Protein AF-A0A9P0D789-F1 (afdb_monomer_lite)

Secondary structure (DSSP, 8-state):
--SS----HHHHHHHHHHHS-HHHHHHHHHHHHHHHHHHHHTT---STT--HHHHHHHHHHHHHS-B-TTSPBPPHHHHHHHHHHHHHHHHHHHHHHH-----TT---EEEE-TTS-EEEEEE---TT-------

Sequence (135 aa):
MKRFGSSSGIEIEEKIENLTPQNTVKTHKYVWKQFTEFCERRNYQLCAQTSDERLASILKDWAFNMKRADGTEYKEGTVKTIWNTTAKLVQKKFYEEFNRQINLFSGVVFEFDNYGQPTGRIEYNTMFSKTAQGG

Organism: NCBI:txid3402493

pLDDT: mean 74.64, std 16.71, range [30.53, 93.94]

Foldseek 3Di:
DPPDDDDDPVVVVVCCVVPQDPVNVVLLVVLQVVLVVVCVVVVHDLDLPQDLVNVLVSLLVCLVCDADPVRHDDDPVVSLVSSVSNVVVSQVCCCVPPVDHHDSFPPQDQDAPPVRHRPPDGDGPDNPPDPPPDD

Radius of gyration: 18.26 Å; chains: 1; bounding box: 45×50×54 Å

Structure (mmCIF, N/CA/C/O backbone):
data_AF-A0A9P0D789-F1
#
_entry.id   AF-A0A9P0D789-F1
#
loop_
_atom_site.group_PDB
_atom_site.id
_atom_site.type_symbol
_atom_site.label_atom_id
_atom_site.label_alt_id
_atom_site.label_comp_id
_atom_site.label_asym_id
_atom_site.label_entity_id
_atom_site.label_seq_id
_atom_site.pdbx_PDB_ins_code
_atom_site.Cartn_x
_atom_site.Cartn_y
_atom_site.Cartn_z
_atom_site.occupancy
_atom_site.B_iso_or_equiv
_atom_site.auth_seq_id
_atom_site.auth_comp_id
_atom_site.auth_asym_id
_atom_site.auth_atom_id
_atom_site.pdbx_PDB_model_num
ATOM 1 N N . MET A 1 1 ? 13.083 -0.662 37.346 1.00 45.72 1 MET A N 1
ATOM 2 C CA . MET A 1 1 ? 12.746 0.008 36.068 1.00 45.72 1 MET A CA 1
ATOM 3 C C . MET A 1 1 ? 11.555 -0.703 35.440 1.00 45.72 1 MET A C 1
ATOM 5 O O . MET A 1 1 ? 11.648 -1.905 35.229 1.00 45.72 1 MET A O 1
ATOM 9 N N . LYS A 1 2 ? 10.437 -0.014 35.174 1.00 55.06 2 LYS A N 1
ATOM 10 C CA . LYS A 1 2 ? 9.361 -0.590 34.350 1.00 55.06 2 LYS A CA 1
ATOM 11 C C . LYS A 1 2 ? 9.746 -0.393 32.883 1.00 55.06 2 LYS A C 1
ATOM 13 O O . LYS A 1 2 ? 9.893 0.736 32.439 1.00 55.06 2 LYS A O 1
ATOM 18 N N . ARG A 1 3 ? 9.959 -1.498 32.165 1.00 69.19 3 ARG A N 1
ATOM 19 C CA . ARG A 1 3 ? 10.370 -1.537 30.747 1.00 69.19 3 ARG A CA 1
ATOM 20 C C . ARG A 1 3 ? 9.326 -0.928 29.797 1.00 69.19 3 ARG A C 1
ATOM 22 O O . ARG A 1 3 ? 9.672 -0.566 28.680 1.00 69.19 3 ARG A O 1
ATOM 29 N N . PHE A 1 4 ? 8.074 -0.817 30.240 1.00 71.44 4 PHE A N 1
ATOM 30 C CA . PHE A 1 4 ? 6.942 -0.380 29.427 1.00 71.44 4 PHE A CA 1
ATOM 31 C C . PHE A 1 4 ? 6.091 0.651 30.177 1.00 71.44 4 PHE A C 1
ATOM 33 O O . PHE A 1 4 ? 5.931 0.556 31.398 1.00 71.44 4 PHE A O 1
ATOM 40 N N . GLY A 1 5 ? 5.575 1.635 29.437 1.00 75.31 5 GLY A N 1
ATOM 41 C CA . GLY A 1 5 ? 4.653 2.653 29.944 1.00 75.31 5 GLY A CA 1
ATOM 42 C C . GLY A 1 5 ? 3.222 2.129 30.098 1.00 75.31 5 GLY A C 1
ATOM 43 O O . GLY A 1 5 ? 2.890 1.055 29.605 1.00 75.31 5 GLY A O 1
ATOM 44 N N . SER A 1 6 ? 2.380 2.900 30.784 1.00 79.62 6 SER A N 1
ATOM 45 C CA . SER A 1 6 ? 0.973 2.576 31.070 1.00 79.62 6 SER A CA 1
ATOM 46 C C . SER A 1 6 ? 0.007 3.646 30.543 1.00 79.62 6 SER A C 1
ATOM 48 O O . SER A 1 6 ? -0.984 3.950 31.201 1.00 79.62 6 SER A O 1
ATOM 50 N N . SER A 1 7 ? 0.326 4.262 29.400 1.00 80.94 7 SER A N 1
ATOM 51 C CA . SER A 1 7 ? -0.559 5.243 28.755 1.00 80.94 7 SER A CA 1
ATOM 52 C C . SER A 1 7 ? -1.864 4.599 28.292 1.00 80.94 7 SER A C 1
ATOM 54 O O . SER A 1 7 ? -1.882 3.439 27.875 1.00 80.94 7 SER A O 1
ATOM 56 N N . SER A 1 8 ? -2.951 5.365 28.368 1.00 77.12 8 SER A N 1
ATOM 57 C CA . SER A 1 8 ? -4.270 4.954 27.879 1.00 77.12 8 SER A CA 1
ATOM 58 C C . SER A 1 8 ? -4.321 4.971 26.343 1.00 77.12 8 SER A C 1
ATOM 60 O O . SER A 1 8 ? -3.516 5.641 25.699 1.00 77.12 8 SER A O 1
ATOM 62 N N . GLY A 1 9 ? -5.267 4.240 25.739 1.00 70.38 9 GLY A N 1
ATOM 63 C CA . GLY A 1 9 ? -5.403 4.176 24.274 1.00 70.38 9 GLY A CA 1
ATOM 64 C C . GLY A 1 9 ? -5.590 5.551 23.618 1.00 70.38 9 GLY A C 1
ATOM 65 O O . GLY A 1 9 ? -4.953 5.838 22.611 1.00 70.38 9 GLY A O 1
ATOM 66 N N . ILE A 1 10 ? -6.366 6.432 24.257 1.00 73.94 10 ILE A N 1
ATOM 67 C CA . ILE A 1 10 ? -6.650 7.792 23.771 1.00 73.94 10 ILE A CA 1
ATOM 68 C C . ILE A 1 10 ? -5.372 8.649 23.761 1.00 73.94 10 ILE A C 1
ATOM 70 O O . ILE A 1 10 ? -5.052 9.275 22.755 1.00 73.94 10 ILE A O 1
ATOM 74 N N . GLU A 1 11 ? -4.577 8.609 24.838 1.00 72.81 11 GLU A N 1
ATOM 75 C CA . GLU A 1 11 ? -3.291 9.325 24.899 1.00 72.81 11 GLU A CA 1
ATOM 76 C C . GLU A 1 11 ? -2.286 8.835 23.847 1.00 72.81 11 GLU A C 1
ATOM 78 O O . GLU A 1 11 ? -1.414 9.589 23.407 1.00 72.81 11 GLU A O 1
ATOM 83 N N . ILE A 1 12 ? -2.358 7.552 23.486 1.00 70.81 12 ILE A N 1
ATOM 84 C CA . ILE A 1 12 ? -1.497 6.953 22.466 1.00 70.81 12 ILE A CA 1
ATOM 85 C C . ILE A 1 12 ? -1.901 7.468 21.082 1.00 70.81 12 ILE A C 1
ATOM 87 O O . ILE A 1 12 ? -1.027 7.890 20.325 1.00 70.81 12 ILE A O 1
ATOM 91 N N . GLU A 1 13 ? -3.195 7.483 20.764 1.00 70.62 13 GLU A N 1
ATOM 92 C CA . GLU A 1 13 ? -3.714 7.961 19.476 1.00 70.62 13 GLU A CA 1
ATOM 93 C C . GLU A 1 13 ? -3.413 9.449 19.248 1.00 70.62 13 GLU A C 1
ATOM 95 O O . GLU A 1 13 ? -2.827 9.801 18.220 1.00 70.62 13 GLU A O 1
ATOM 100 N N . GLU A 1 14 ? -3.682 10.307 20.238 1.00 70.50 14 GLU A N 1
ATOM 101 C CA . GLU A 1 14 ? -3.386 11.745 20.157 1.00 70.50 14 GLU A CA 1
ATOM 102 C C . GLU A 1 14 ? -1.889 12.020 19.956 1.00 70.50 14 GLU A C 1
ATOM 104 O O . GLU A 1 14 ? -1.493 12.900 19.185 1.00 70.50 14 GLU A O 1
ATOM 109 N N . LYS A 1 15 ? -1.015 11.261 20.629 1.00 73.62 15 LYS A N 1
ATOM 110 C CA . LYS A 1 15 ? 0.436 11.395 20.437 1.00 73.62 15 LYS A CA 1
ATOM 111 C C . LYS A 1 15 ? 0.873 10.917 19.061 1.00 73.62 15 LYS A C 1
ATOM 113 O O . LYS A 1 15 ? 1.733 11.554 18.461 1.00 73.62 15 LYS A O 1
ATOM 118 N N . ILE A 1 16 ? 0.311 9.823 18.550 1.00 71.12 16 ILE A N 1
ATOM 119 C CA . ILE A 1 16 ? 0.642 9.306 17.216 1.00 71.12 16 ILE A CA 1
ATOM 120 C C . ILE A 1 16 ? 0.282 10.330 16.139 1.00 71.12 16 ILE A C 1
ATOM 122 O O . ILE A 1 16 ? 1.089 10.577 15.238 1.00 71.12 16 ILE A O 1
ATOM 126 N N . GLU A 1 17 ? -0.890 10.956 16.234 1.00 66.94 17 GLU A N 1
ATOM 127 C CA . GLU A 1 17 ? -1.323 11.950 15.254 1.00 66.94 17 GLU A CA 1
ATOM 128 C C . GLU A 1 17 ? -0.419 13.192 15.274 1.00 66.94 17 GLU A C 1
ATOM 130 O O . GLU A 1 17 ? 0.104 13.593 14.232 1.00 66.94 17 GLU A O 1
ATOM 135 N N . ASN A 1 18 ? -0.117 13.719 16.464 1.00 70.00 18 ASN A N 1
ATOM 136 C CA . ASN A 1 18 ? 0.751 14.889 16.633 1.00 70.00 18 ASN A CA 1
ATOM 137 C C . ASN A 1 18 ? 2.223 14.635 16.263 1.00 70.00 18 ASN A C 1
ATOM 139 O O . ASN A 1 18 ? 2.928 15.552 15.844 1.00 70.00 18 ASN A O 1
ATOM 143 N N . LEU A 1 19 ? 2.705 13.398 16.411 1.00 74.31 19 LEU A N 1
ATOM 144 C CA . LEU A 1 19 ? 4.077 13.015 16.066 1.00 74.31 19 LEU A CA 1
ATOM 145 C C . LEU A 1 19 ? 4.243 12.638 14.594 1.00 74.31 19 LEU A C 1
ATOM 147 O O . LEU A 1 19 ? 5.380 12.498 14.138 1.00 74.31 19 LEU A O 1
ATOM 151 N N . THR A 1 20 ? 3.153 12.455 13.842 1.00 73.75 20 THR A N 1
ATOM 152 C CA . THR A 1 20 ? 3.244 12.053 12.438 1.00 73.75 20 THR A CA 1
ATOM 153 C C . THR A 1 20 ? 3.882 13.183 11.619 1.00 73.75 20 THR A C 1
ATOM 155 O O . THR A 1 20 ? 3.291 14.255 11.474 1.00 73.75 20 THR A O 1
ATOM 158 N N . PRO A 1 21 ? 5.075 12.979 11.024 1.00 81.12 21 PRO A N 1
ATOM 159 C CA . PRO A 1 21 ? 5.752 14.041 10.289 1.00 81.12 21 PRO A CA 1
ATOM 160 C C . PRO A 1 21 ? 4.931 14.506 9.083 1.00 81.12 21 PRO A C 1
ATOM 162 O O . PRO A 1 21 ? 4.397 13.689 8.329 1.00 81.12 21 PRO A O 1
ATOM 165 N N . GLN A 1 22 ? 4.906 15.816 8.815 1.00 80.19 22 GLN A N 1
ATOM 166 C CA . GLN A 1 22 ? 4.180 16.368 7.659 1.00 80.19 22 GLN A CA 1
ATOM 167 C C . GLN A 1 22 ? 4.618 15.751 6.323 1.00 80.19 22 GLN A C 1
ATOM 169 O O . GLN A 1 22 ? 3.805 15.583 5.413 1.00 80.19 22 GLN A O 1
ATOM 174 N N . ASN A 1 23 ? 5.896 15.384 6.202 1.00 77.12 23 ASN A N 1
ATOM 175 C CA . ASN A 1 23 ? 6.412 14.696 5.021 1.00 77.12 23 ASN A CA 1
ATOM 176 C C . ASN A 1 23 ? 5.728 13.339 4.821 1.00 77.12 23 ASN A C 1
ATOM 178 O O . ASN A 1 23 ? 5.321 13.037 3.705 1.00 77.12 23 ASN A O 1
ATOM 182 N N . THR A 1 24 ? 5.501 12.575 5.892 1.00 76.94 24 THR A N 1
ATOM 183 C CA . THR A 1 24 ? 4.773 11.300 5.851 1.00 76.94 24 THR A CA 1
ATOM 184 C C . THR A 1 24 ? 3.339 11.496 5.366 1.00 76.94 24 THR A C 1
ATOM 186 O O .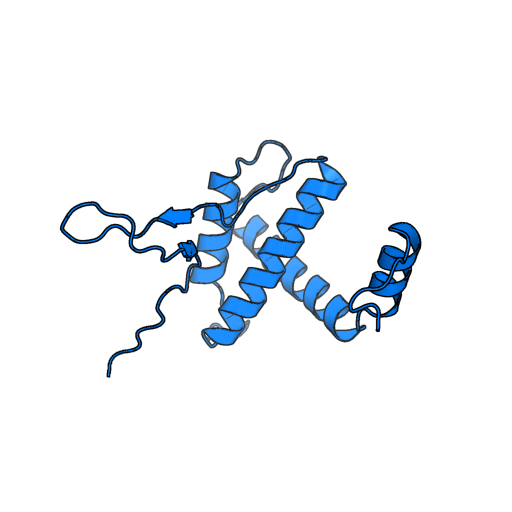 THR A 1 24 ? 2.881 10.764 4.491 1.00 76.94 24 THR A O 1
ATOM 189 N N . VAL A 1 25 ? 2.650 12.536 5.851 1.00 79.31 25 VAL A N 1
ATOM 190 C CA . VAL A 1 25 ? 1.292 12.881 5.394 1.00 79.31 25 VAL A CA 1
ATOM 191 C C . VAL A 1 25 ? 1.277 13.196 3.896 1.00 79.31 25 VAL A C 1
ATOM 193 O O . VAL A 1 25 ? 0.426 12.691 3.160 1.00 79.31 25 VAL A O 1
ATOM 196 N N . LYS A 1 26 ? 2.231 14.005 3.420 1.00 83.88 26 LYS A N 1
ATOM 197 C CA . LYS A 1 26 ? 2.366 14.335 1.992 1.00 83.88 26 LYS A CA 1
ATOM 198 C C . LYS A 1 26 ? 2.652 13.089 1.154 1.00 83.88 26 LYS A C 1
ATOM 200 O O . LYS A 1 26 ? 2.000 12.892 0.131 1.00 83.88 26 LYS A O 1
ATOM 205 N N . THR A 1 27 ? 3.563 12.227 1.605 1.00 85.25 27 THR A N 1
ATOM 206 C CA . THR A 1 27 ? 3.880 10.957 0.942 1.00 85.25 27 THR A CA 1
ATOM 207 C C . THR A 1 27 ? 2.654 10.056 0.855 1.00 85.25 27 THR A C 1
ATOM 209 O O . THR A 1 27 ? 2.365 9.550 -0.223 1.00 85.25 27 THR A O 1
ATOM 212 N N . HIS A 1 28 ? 1.892 9.897 1.940 1.00 88.62 28 HIS A N 1
ATOM 213 C CA . HIS A 1 28 ? 0.671 9.090 1.938 1.00 88.62 28 HIS A CA 1
ATOM 214 C C . HIS A 1 28 ? -0.355 9.615 0.932 1.00 88.62 28 HIS A C 1
ATOM 216 O O . HIS A 1 28 ? -0.867 8.839 0.131 1.00 88.62 28 HIS A O 1
ATOM 222 N N . LYS A 1 29 ? -0.607 10.932 0.916 1.00 89.44 29 LYS A N 1
ATOM 223 C CA . LYS A 1 29 ? -1.522 11.556 -0.053 1.00 89.44 29 LYS A CA 1
ATOM 224 C C . LYS A 1 29 ? -1.072 11.330 -1.496 1.00 89.44 29 LYS A C 1
ATOM 226 O O . LYS A 1 29 ? -1.893 11.004 -2.348 1.00 89.44 29 LYS A O 1
ATOM 231 N N . TYR A 1 30 ? 0.222 11.486 -1.764 1.00 90.56 30 TYR A N 1
ATOM 232 C CA . TYR A 1 30 ? 0.784 11.272 -3.095 1.00 90.56 30 TYR A CA 1
ATOM 233 C C . TYR A 1 30 ? 0.648 9.813 -3.548 1.00 90.56 30 TYR A C 1
ATOM 235 O O . TYR A 1 30 ? 0.103 9.556 -4.618 1.00 90.56 30 TYR A O 1
ATOM 243 N N . VAL A 1 31 ? 1.073 8.862 -2.709 1.00 91.00 31 VAL A N 1
ATOM 244 C CA . VAL A 1 31 ? 0.967 7.422 -2.991 1.00 91.00 31 VAL A CA 1
ATOM 245 C C . VAL A 1 31 ? -0.490 7.017 -3.211 1.00 91.00 31 VAL A C 1
ATOM 247 O O . VAL A 1 31 ? -0.791 6.311 -4.171 1.00 91.00 31 VAL A O 1
ATOM 250 N N . TRP A 1 32 ? -1.404 7.506 -2.369 1.00 93.94 32 TRP A N 1
ATOM 251 C CA . TRP A 1 32 ? -2.829 7.212 -2.499 1.00 93.94 32 TRP A CA 1
ATOM 252 C C . TRP A 1 32 ? -3.414 7.714 -3.817 1.00 93.94 32 TRP A C 1
ATOM 254 O O . TRP A 1 32 ? -4.155 6.992 -4.485 1.00 93.94 32 TRP A O 1
ATOM 264 N N . LYS A 1 33 ? -3.051 8.937 -4.216 1.00 93.00 33 LYS A N 1
ATOM 265 C CA . LYS A 1 33 ? -3.481 9.516 -5.488 1.00 93.00 33 LYS A CA 1
ATOM 266 C C . LYS A 1 33 ? -3.028 8.651 -6.665 1.00 93.00 33 LYS A C 1
ATOM 268 O O . LYS A 1 33 ? -3.860 8.276 -7.482 1.00 93.00 33 LYS A O 1
ATOM 273 N N . GLN A 1 34 ? -1.748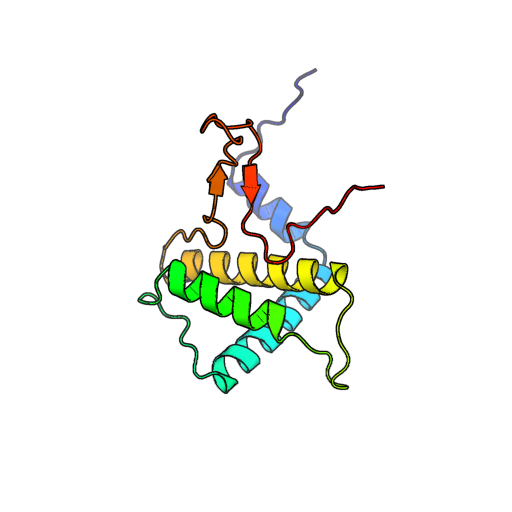 8.277 -6.713 1.00 91.94 34 GLN A N 1
ATOM 274 C CA . GLN A 1 34 ? -1.226 7.429 -7.790 1.00 91.94 34 GLN A CA 1
ATOM 275 C C . GLN A 1 34 ? -1.924 6.065 -7.847 1.00 91.94 34 GLN A C 1
ATOM 277 O O . GLN A 1 34 ? -2.260 5.582 -8.925 1.00 91.94 34 GLN A O 1
ATOM 282 N N . PHE A 1 35 ? -2.168 5.452 -6.687 1.00 93.25 35 PHE A N 1
ATOM 283 C CA . PHE A 1 35 ? -2.862 4.172 -6.618 1.00 93.25 35 PHE A CA 1
ATOM 284 C C . PHE A 1 35 ? -4.330 4.272 -7.057 1.00 93.25 35 PHE A C 1
ATOM 286 O O . PHE A 1 35 ? -4.827 3.380 -7.741 1.00 93.25 35 PHE A O 1
ATOM 293 N N . THR A 1 36 ? -5.019 5.363 -6.714 1.00 92.50 36 THR A N 1
ATOM 294 C CA . THR A 1 36 ? -6.410 5.596 -7.136 1.00 92.50 36 THR A CA 1
ATOM 295 C C . THR A 1 36 ? -6.489 5.788 -8.650 1.00 92.50 36 THR A C 1
ATOM 297 O O . THR A 1 36 ? -7.268 5.103 -9.304 1.00 92.50 36 THR A O 1
ATOM 300 N N . GLU A 1 37 ? -5.607 6.611 -9.227 1.00 92.56 37 GLU A N 1
ATOM 301 C CA . GLU A 1 37 ? -5.502 6.788 -10.685 1.00 92.56 37 GLU A CA 1
ATOM 302 C C . GLU A 1 37 ? -5.194 5.460 -11.400 1.00 92.56 37 GLU A C 1
ATOM 304 O O . GLU A 1 37 ? -5.720 5.176 -12.478 1.00 92.56 37 GLU A O 1
ATOM 309 N N . PHE A 1 38 ? -4.350 4.616 -10.802 1.00 93.00 38 PHE A N 1
ATOM 310 C CA . PHE A 1 38 ? -4.081 3.273 -11.308 1.00 93.00 38 PHE A CA 1
ATOM 311 C C . PHE A 1 38 ? -5.332 2.386 -11.281 1.00 93.00 38 PHE A C 1
ATOM 313 O O . PHE A 1 38 ? -5.640 1.737 -12.283 1.00 93.00 38 PHE A O 1
ATOM 320 N N . CYS A 1 39 ? -6.068 2.383 -10.165 1.00 93.00 39 CYS A N 1
ATOM 321 C CA . CYS A 1 39 ? -7.314 1.633 -10.037 1.00 93.00 39 CYS A CA 1
ATOM 322 C C . CYS A 1 39 ? -8.348 2.088 -11.070 1.00 93.00 39 CYS A C 1
ATOM 324 O O . CYS A 1 39 ? -8.934 1.244 -11.739 1.00 93.00 39 CYS A O 1
ATOM 326 N N . GLU A 1 40 ? -8.516 3.396 -11.268 1.00 93.25 40 GLU A N 1
ATOM 327 C CA . GLU A 1 40 ? -9.429 3.958 -12.269 1.00 93.25 40 GLU A CA 1
ATOM 328 C C . GLU A 1 40 ? -9.065 3.503 -13.687 1.00 93.25 40 GLU A C 1
ATOM 330 O O . GLU A 1 40 ? -9.915 2.989 -14.414 1.00 93.25 40 GLU A O 1
ATOM 335 N N . ARG A 1 41 ? -7.784 3.591 -14.070 1.00 92.31 41 ARG A N 1
ATOM 336 C CA . ARG A 1 41 ? -7.309 3.151 -15.396 1.00 92.31 41 ARG A CA 1
ATOM 337 C C . ARG A 1 41 ? -7.496 1.656 -15.641 1.00 92.31 41 ARG A C 1
ATOM 339 O O . ARG A 1 41 ? -7.712 1.248 -16.779 1.00 92.31 41 ARG A O 1
ATOM 346 N N . ARG A 1 42 ? -7.375 0.834 -14.596 1.00 91.62 42 ARG A N 1
ATOM 347 C CA . ARG A 1 42 ? -7.565 -0.625 -14.655 1.00 91.62 42 ARG A CA 1
ATOM 348 C C . ARG A 1 42 ? -9.011 -1.055 -14.386 1.00 91.62 42 ARG A C 1
ATOM 350 O O . ARG A 1 42 ? -9.289 -2.253 -14.399 1.00 91.62 42 ARG A O 1
ATOM 357 N N . ASN A 1 43 ? -9.920 -0.102 -14.166 1.00 92.62 43 ASN A N 1
ATOM 358 C CA . ASN A 1 43 ? -11.311 -0.330 -13.777 1.00 92.62 43 ASN A CA 1
ATOM 359 C C . ASN A 1 43 ? -11.449 -1.232 -12.529 1.00 92.62 43 ASN A C 1
ATOM 361 O O . ASN A 1 43 ? -12.288 -2.132 -12.458 1.00 92.62 43 ASN A O 1
ATOM 365 N N . TYR A 1 44 ? -10.575 -1.024 -11.543 1.00 92.25 44 TYR A N 1
ATOM 366 C CA . TYR A 1 44 ? -10.630 -1.688 -10.248 1.00 92.25 44 TYR A CA 1
ATOM 367 C C . TYR A 1 44 ? -11.531 -0.930 -9.281 1.00 92.25 44 TYR A C 1
ATOM 369 O O . TYR A 1 44 ? -11.360 0.264 -9.051 1.00 92.25 44 TYR A O 1
ATOM 377 N N . GLN A 1 45 ? -12.462 -1.657 -8.666 1.00 88.75 45 GLN A N 1
ATOM 378 C CA . GLN A 1 45 ? -13.370 -1.119 -7.660 1.00 88.75 45 GLN A CA 1
ATOM 379 C C . GLN A 1 45 ? -12.893 -1.499 -6.256 1.00 88.75 45 GLN A C 1
ATOM 381 O O . GLN A 1 45 ? -12.732 -2.678 -5.927 1.00 88.75 45 GLN A O 1
ATOM 386 N N . LEU A 1 46 ? -12.666 -0.480 -5.428 1.00 87.75 46 LEU A N 1
ATOM 387 C CA . LEU A 1 46 ? -12.334 -0.611 -4.010 1.00 87.75 46 LEU A CA 1
ATOM 388 C C . LEU A 1 46 ? -13.596 -0.335 -3.185 1.00 87.75 46 LEU A C 1
ATOM 390 O O . LEU A 1 46 ? -13.767 0.758 -2.647 1.00 87.75 46 LEU A O 1
ATOM 394 N N . CYS A 1 47 ? -14.502 -1.310 -3.137 1.00 88.88 47 CYS A N 1
ATOM 395 C CA . CYS A 1 47 ? -15.759 -1.227 -2.398 1.00 88.88 47 CYS A CA 1
ATOM 396 C C . CYS A 1 47 ? -15.829 -2.296 -1.300 1.00 88.88 47 CYS A C 1
ATOM 398 O O . CYS A 1 47 ? -14.997 -3.203 -1.236 1.00 88.88 47 CYS A O 1
ATOM 400 N N . ALA A 1 48 ? -16.849 -2.212 -0.444 1.00 84.62 48 ALA A N 1
ATOM 401 C CA . ALA A 1 48 ? -17.060 -3.148 0.662 1.00 84.62 48 ALA A CA 1
ATOM 402 C C . ALA A 1 48 ? -17.106 -4.621 0.215 1.00 84.62 48 ALA A C 1
ATOM 404 O O . ALA A 1 48 ? -16.731 -5.511 0.977 1.00 84.62 48 ALA A O 1
ATOM 405 N N . GLN A 1 49 ? -17.557 -4.875 -1.018 1.00 87.81 49 GLN A N 1
ATOM 406 C CA . GLN A 1 49 ? -17.718 -6.207 -1.600 1.00 87.81 49 GLN A CA 1
ATOM 407 C C . GLN A 1 49 ? -16.415 -6.778 -2.176 1.00 87.81 49 GLN A C 1
ATOM 409 O O . GLN A 1 49 ? -16.357 -7.970 -2.476 1.00 87.81 49 GLN A O 1
ATOM 414 N N . THR A 1 50 ? -15.363 -5.971 -2.338 1.00 87.06 50 THR A N 1
ATOM 415 C CA . THR A 1 50 ? -14.089 -6.454 -2.878 1.00 87.06 50 THR A CA 1
ATOM 416 C C . THR A 1 50 ? -13.472 -7.459 -1.902 1.00 87.06 50 THR A C 1
ATOM 418 O O . THR A 1 50 ? -13.247 -7.143 -0.733 1.00 87.06 50 THR A O 1
ATOM 421 N N . SER A 1 51 ? -13.226 -8.695 -2.344 1.00 86.06 51 SER A N 1
ATOM 422 C CA . SER A 1 51 ? -12.659 -9.743 -1.485 1.00 86.06 51 SER A CA 1
ATOM 423 C C . SER A 1 51 ? -11.194 -9.459 -1.125 1.00 86.06 51 SER A C 1
ATOM 425 O O . SER A 1 51 ? -10.512 -8.704 -1.825 1.00 86.06 51 SER A O 1
ATOM 427 N N . ASP A 1 52 ? -10.699 -10.062 -0.043 1.00 84.00 52 ASP A N 1
ATOM 428 C CA . ASP A 1 52 ? -9.302 -9.907 0.388 1.00 84.00 52 ASP A CA 1
ATOM 429 C C . ASP A 1 52 ? -8.333 -10.396 -0.704 1.00 84.00 52 ASP A C 1
ATOM 431 O O . ASP A 1 52 ? -7.337 -9.732 -0.997 1.00 84.00 52 ASP A O 1
ATOM 435 N N . GLU A 1 53 ? -8.665 -11.492 -1.393 1.00 83.19 53 GLU A N 1
ATOM 436 C CA . GLU A 1 53 ? -7.870 -12.039 -2.500 1.00 83.19 53 GLU A CA 1
ATOM 437 C C . GLU A 1 53 ? -7.835 -11.076 -3.687 1.00 83.19 53 GLU A C 1
ATOM 439 O O . GLU A 1 53 ? -6.796 -10.899 -4.332 1.00 83.19 53 GLU A O 1
ATOM 444 N N . ARG A 1 54 ? -8.965 -10.415 -3.972 1.00 85.81 54 ARG A N 1
ATOM 445 C CA . ARG A 1 54 ? -9.038 -9.428 -5.047 1.00 85.81 54 ARG A CA 1
ATOM 446 C C . ARG A 1 54 ? -8.213 -8.192 -4.712 1.00 85.81 54 ARG A C 1
ATOM 448 O O . ARG A 1 54 ? -7.486 -7.715 -5.580 1.00 85.81 54 ARG A O 1
ATOM 455 N N . LEU A 1 55 ? -8.271 -7.706 -3.474 1.00 87.06 55 LEU A N 1
ATOM 456 C CA . LEU A 1 55 ? -7.440 -6.588 -3.020 1.00 87.06 55 LEU A CA 1
ATOM 457 C C . LEU A 1 55 ? -5.949 -6.940 -3.068 1.00 87.06 55 LEU A C 1
ATOM 459 O O . LEU A 1 55 ? -5.147 -6.142 -3.555 1.00 87.06 55 LEU A O 1
ATOM 463 N N . ALA A 1 56 ? -5.576 -8.150 -2.645 1.00 84.19 56 ALA A N 1
ATOM 464 C CA . ALA A 1 56 ? -4.208 -8.642 -2.763 1.00 84.19 56 ALA A CA 1
ATOM 465 C C . ALA A 1 56 ? -3.761 -8.709 -4.234 1.00 84.19 56 ALA A C 1
ATOM 467 O O . ALA A 1 56 ? -2.665 -8.265 -4.566 1.00 84.19 56 ALA A O 1
ATOM 468 N N . SER A 1 57 ? -4.617 -9.194 -5.139 1.00 84.88 57 SER A N 1
ATOM 469 C CA . SER A 1 57 ? -4.342 -9.219 -6.581 1.00 84.88 57 SER A CA 1
ATOM 470 C C . SER A 1 57 ? -4.159 -7.816 -7.172 1.00 84.88 57 SER A C 1
ATOM 472 O O . SER A 1 57 ? -3.215 -7.611 -7.933 1.00 84.88 57 SER A O 1
ATOM 474 N N . ILE A 1 58 ? -4.990 -6.842 -6.785 1.00 89.38 58 ILE A N 1
ATOM 475 C CA . ILE A 1 58 ? -4.856 -5.438 -7.212 1.00 89.38 58 ILE A CA 1
ATOM 476 C C . ILE A 1 58 ? -3.525 -4.854 -6.729 1.00 89.38 58 ILE A C 1
ATOM 478 O O . ILE A 1 58 ? -2.819 -4.201 -7.494 1.00 89.38 58 ILE A O 1
ATOM 482 N N . LEU A 1 59 ? -3.148 -5.113 -5.474 1.00 86.38 59 LEU A N 1
ATOM 483 C CA . LEU A 1 59 ? -1.871 -4.659 -4.925 1.00 86.38 59 LEU A CA 1
ATOM 484 C C . LEU A 1 59 ? -0.665 -5.317 -5.605 1.00 86.38 59 LEU A C 1
ATOM 486 O O . LEU A 1 59 ? 0.377 -4.673 -5.738 1.00 86.38 59 LEU A O 1
ATOM 490 N N . LYS A 1 60 ? -0.789 -6.576 -6.041 1.00 84.44 60 LYS A N 1
ATOM 491 C CA . LYS A 1 60 ? 0.231 -7.242 -6.863 1.00 84.44 60 LYS A CA 1
ATOM 492 C C . LYS A 1 60 ? 0.343 -6.586 -8.241 1.00 84.44 60 LYS A C 1
ATOM 494 O O . LYS A 1 60 ? 1.449 -6.264 -8.660 1.00 84.44 60 LYS A O 1
ATOM 499 N N . ASP A 1 61 ? -0.777 -6.313 -8.911 1.00 84.88 61 ASP A N 1
ATOM 500 C CA . ASP A 1 61 ? -0.755 -5.615 -10.206 1.00 84.88 61 ASP A CA 1
ATOM 501 C C . ASP A 1 61 ? -0.130 -4.218 -10.071 1.00 84.88 61 ASP A C 1
ATOM 503 O O . ASP A 1 61 ? 0.738 -3.834 -10.855 1.00 84.88 61 ASP A O 1
ATOM 507 N N . TRP A 1 62 ? -0.494 -3.500 -9.006 1.00 87.94 62 TRP A N 1
ATOM 508 C CA . TRP A 1 62 ? 0.065 -2.192 -8.687 1.00 87.94 62 TRP A CA 1
ATOM 509 C C . TRP A 1 62 ? 1.583 -2.229 -8.526 1.00 87.94 62 TRP A C 1
ATOM 511 O O . TRP A 1 62 ? 2.275 -1.448 -9.169 1.00 87.94 62 TRP A O 1
ATOM 521 N N . ALA A 1 63 ? 2.123 -3.137 -7.706 1.00 84.31 63 ALA A N 1
ATOM 522 C CA . ALA A 1 63 ? 3.569 -3.198 -7.495 1.00 84.31 63 ALA A CA 1
ATOM 523 C C . ALA A 1 63 ? 4.346 -3.682 -8.729 1.00 84.31 63 ALA A C 1
ATOM 525 O O . ALA A 1 63 ? 5.460 -3.210 -8.938 1.00 84.31 63 ALA A O 1
ATOM 526 N N . PHE A 1 64 ? 3.779 -4.570 -9.553 1.00 81.06 64 PHE A N 1
ATOM 527 C CA . PHE A 1 64 ? 4.441 -5.030 -10.778 1.00 81.06 64 PHE A CA 1
ATOM 528 C C . PHE A 1 64 ? 4.478 -3.941 -11.857 1.00 81.06 64 PHE A C 1
ATOM 530 O O . PHE A 1 64 ? 5.479 -3.773 -12.546 1.00 81.06 64 PHE A O 1
ATOM 537 N N . ASN A 1 65 ? 3.388 -3.183 -11.998 1.00 83.69 65 ASN A N 1
ATOM 538 C CA . ASN A 1 65 ? 3.237 -2.172 -13.046 1.00 83.69 65 ASN A CA 1
ATOM 539 C C . ASN A 1 65 ? 3.589 -0.749 -12.588 1.00 83.69 65 ASN A C 1
ATOM 541 O O . ASN A 1 65 ? 3.326 0.218 -13.308 1.00 83.69 65 ASN A O 1
ATOM 545 N N . MET A 1 66 ? 4.190 -0.600 -11.407 1.00 82.56 66 MET A N 1
ATOM 546 C CA . MET A 1 66 ? 4.578 0.697 -10.868 1.00 82.56 66 MET A CA 1
ATOM 547 C C . MET A 1 66 ? 5.730 1.296 -11.677 1.00 82.56 66 MET A C 1
ATOM 549 O O . MET A 1 66 ? 6.842 0.768 -11.694 1.00 82.56 66 MET A O 1
ATOM 553 N N . LYS A 1 67 ? 5.484 2.445 -12.305 1.00 84.50 67 LYS A N 1
ATOM 554 C CA . LYS A 1 67 ? 6.491 3.188 -13.068 1.00 84.50 67 LYS A CA 1
ATOM 555 C C . LYS A 1 67 ? 6.489 4.657 -12.693 1.00 84.50 67 LYS A C 1
ATOM 557 O O . LYS A 1 67 ? 5.482 5.202 -12.238 1.00 84.50 67 LYS A O 1
ATOM 562 N N . ARG A 1 68 ? 7.638 5.296 -12.885 1.00 84.25 68 ARG A N 1
ATOM 563 C CA . ARG A 1 68 ? 7.780 6.745 -12.752 1.00 84.25 68 ARG A CA 1
ATOM 564 C C . ARG A 1 68 ? 7.032 7.447 -13.887 1.00 84.25 68 ARG A C 1
ATOM 566 O O . ARG A 1 68 ? 6.678 6.834 -14.892 1.00 84.25 68 ARG A O 1
ATOM 573 N N . ALA A 1 69 ? 6.798 8.749 -13.730 1.00 79.69 69 ALA A N 1
ATOM 574 C CA . ALA A 1 69 ? 6.103 9.555 -14.739 1.00 79.69 69 ALA A CA 1
ATOM 575 C C . ALA A 1 69 ? 6.838 9.596 -16.093 1.00 79.69 69 ALA A C 1
ATOM 577 O O . ALA A 1 69 ? 6.203 9.746 -17.129 1.00 79.69 69 ALA A O 1
ATOM 578 N N . ASP A 1 70 ? 8.161 9.426 -16.079 1.00 83.06 70 ASP A N 1
ATOM 579 C CA . ASP A 1 70 ? 9.018 9.312 -17.265 1.00 83.06 70 ASP A CA 1
ATOM 580 C C . ASP A 1 70 ? 9.023 7.895 -17.881 1.00 83.06 70 ASP A C 1
ATOM 582 O O . ASP A 1 70 ? 9.724 7.645 -18.856 1.00 83.06 70 ASP A O 1
ATOM 586 N N . GLY A 1 71 ? 8.255 6.954 -17.319 1.00 83.19 71 GLY A N 1
ATOM 587 C CA . GLY A 1 71 ? 8.183 5.562 -17.760 1.00 83.19 71 GLY A CA 1
ATOM 588 C C . GLY A 1 71 ? 9.320 4.672 -17.253 1.00 83.19 71 GLY A C 1
ATOM 589 O O . GLY A 1 71 ? 9.302 3.470 -17.528 1.00 83.19 71 GLY A O 1
ATOM 590 N N . THR A 1 72 ? 10.279 5.218 -16.498 1.00 86.88 72 THR A N 1
ATOM 591 C CA . THR A 1 72 ? 11.384 4.438 -15.926 1.00 86.88 72 THR A CA 1
ATOM 592 C C . THR A 1 72 ? 10.933 3.605 -14.728 1.00 86.88 72 THR A C 1
ATOM 594 O O . THR A 1 72 ? 9.948 3.913 -14.045 1.00 86.88 72 THR A O 1
ATOM 597 N N . GLU A 1 73 ? 11.658 2.519 -14.472 1.00 83.81 73 GLU A N 1
ATOM 598 C CA . GLU A 1 73 ? 11.388 1.648 -13.334 1.00 83.81 73 GLU A CA 1
ATOM 599 C C . GLU A 1 73 ? 11.872 2.277 -12.024 1.00 83.81 73 GLU A C 1
ATOM 601 O O . GLU A 1 73 ? 12.895 2.965 -11.951 1.00 83.81 73 GLU A O 1
ATOM 606 N N . TYR A 1 74 ? 11.119 2.033 -10.956 1.00 81.38 74 TYR A N 1
ATOM 607 C CA . TYR A 1 74 ? 11.569 2.355 -9.611 1.00 81.38 74 TYR A CA 1
ATOM 608 C C . TYR A 1 74 ? 12.603 1.332 -9.134 1.00 81.38 74 TYR A C 1
ATOM 610 O O . TYR A 1 74 ? 12.533 0.150 -9.457 1.00 81.38 74 TYR A O 1
ATOM 618 N N . LYS A 1 75 ? 13.524 1.770 -8.269 1.00 81.75 75 LYS A N 1
ATOM 619 C CA . LYS A 1 75 ? 14.373 0.840 -7.513 1.00 81.75 75 LYS A CA 1
ATOM 620 C C . LYS A 1 75 ? 13.497 -0.057 -6.640 1.00 81.75 75 LYS A C 1
ATOM 622 O O . LYS A 1 75 ? 12.535 0.425 -6.042 1.00 81.75 75 LYS A O 1
ATOM 627 N N . GLU A 1 76 ? 13.891 -1.316 -6.474 1.00 76.00 76 GLU A N 1
ATOM 628 C CA . GLU A 1 76 ? 13.144 -2.313 -5.693 1.00 76.00 76 GLU A CA 1
ATOM 629 C C . GLU A 1 76 ? 12.747 -1.799 -4.295 1.00 76.00 76 GLU A C 1
ATOM 631 O O . GLU A 1 76 ? 11.587 -1.885 -3.898 1.00 76.00 76 GLU A O 1
ATOM 636 N N . GLY A 1 77 ? 13.681 -1.177 -3.565 1.00 72.75 77 GLY A N 1
ATOM 637 C CA . GLY A 1 77 ? 13.406 -0.608 -2.238 1.00 72.75 77 GLY A CA 1
ATOM 638 C C . GLY A 1 77 ? 12.337 0.493 -2.248 1.00 72.75 77 GLY A C 1
ATOM 639 O O . GLY A 1 77 ? 11.524 0.589 -1.325 1.00 72.75 77 GLY A O 1
ATOM 640 N N . THR A 1 78 ? 12.286 1.294 -3.313 1.00 79.69 78 THR A N 1
ATOM 641 C CA . THR A 1 78 ? 11.240 2.303 -3.506 1.00 79.69 78 THR A CA 1
ATOM 642 C C . THR A 1 78 ? 9.894 1.643 -3.784 1.00 79.69 78 THR A C 1
ATOM 644 O O . THR A 1 78 ? 8.909 2.025 -3.154 1.00 79.69 78 THR A O 1
ATOM 647 N N . VAL A 1 79 ? 9.851 0.610 -4.634 1.00 78.94 79 VAL A N 1
AT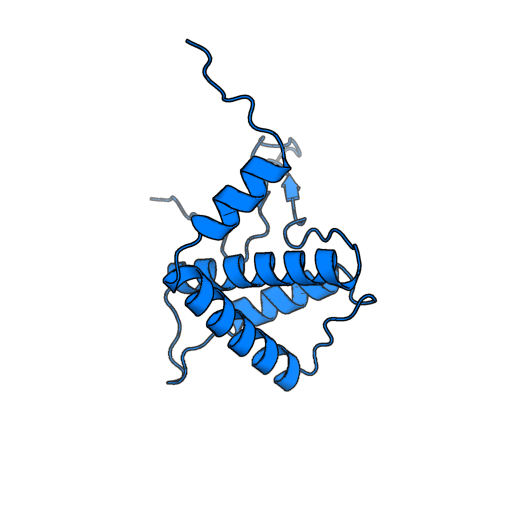OM 648 C CA . VAL A 1 79 ? 8.611 -0.137 -4.900 1.00 78.94 79 VAL A CA 1
ATOM 649 C C . VAL A 1 79 ? 8.078 -0.783 -3.623 1.00 78.94 79 VAL A C 1
ATOM 651 O O . VAL A 1 79 ? 6.904 -0.603 -3.308 1.00 78.94 79 VAL A O 1
ATOM 654 N N . LYS A 1 80 ? 8.931 -1.443 -2.822 1.00 80.06 80 LYS A N 1
ATOM 655 C CA . LYS A 1 80 ? 8.535 -2.012 -1.517 1.00 80.06 80 LYS A CA 1
ATOM 656 C C . LYS A 1 80 ? 7.942 -0.957 -0.590 1.00 80.06 80 LYS A C 1
ATOM 658 O O . LYS A 1 80 ? 6.945 -1.215 0.080 1.00 80.06 80 LYS A O 1
ATOM 663 N N . THR A 1 81 ? 8.550 0.227 -0.552 1.00 81.38 81 THR A N 1
ATOM 664 C CA . THR A 1 81 ? 8.087 1.333 0.294 1.00 81.38 81 THR A CA 1
ATOM 665 C C . THR A 1 81 ? 6.707 1.814 -0.148 1.00 81.38 81 THR A C 1
ATOM 667 O O . THR A 1 81 ? 5.784 1.836 0.662 1.00 81.38 81 THR A O 1
ATOM 670 N N . ILE A 1 82 ? 6.538 2.127 -1.437 1.00 84.94 82 ILE A N 1
ATOM 671 C CA . ILE A 1 82 ? 5.264 2.607 -1.990 1.00 84.94 82 ILE A CA 1
ATOM 672 C C . ILE A 1 82 ? 4.177 1.538 -1.840 1.00 84.94 82 ILE A C 1
ATOM 674 O O . ILE A 1 82 ? 3.063 1.849 -1.420 1.00 84.94 82 ILE A O 1
ATOM 678 N N . TRP A 1 83 ? 4.497 0.274 -2.120 1.00 85.75 83 TRP A N 1
ATOM 679 C CA . TRP A 1 83 ? 3.567 -0.843 -1.983 1.00 85.75 83 TRP A CA 1
ATOM 680 C C . TRP A 1 83 ? 3.104 -1.038 -0.534 1.00 85.75 83 TRP A C 1
ATOM 682 O O . TRP A 1 83 ? 1.901 -1.085 -0.289 1.00 85.75 83 TRP A O 1
ATOM 692 N N . ASN A 1 84 ? 4.024 -1.051 0.438 1.00 84.06 84 ASN A N 1
ATOM 693 C CA . ASN A 1 84 ? 3.677 -1.160 1.860 1.00 84.06 84 ASN A CA 1
ATOM 694 C C . ASN A 1 84 ? 2.819 0.017 2.336 1.00 84.06 84 ASN A C 1
ATOM 696 O O . ASN A 1 84 ? 1.850 -0.178 3.069 1.00 84.06 84 ASN A O 1
ATOM 700 N N . THR A 1 85 ? 3.155 1.241 1.919 1.00 86.75 85 THR A N 1
ATOM 701 C CA . THR A 1 85 ? 2.331 2.421 2.204 1.00 86.75 85 THR A CA 1
ATOM 702 C C . THR A 1 85 ? 0.938 2.267 1.600 1.00 86.75 85 THR A C 1
ATOM 704 O O . THR A 1 85 ? -0.048 2.509 2.289 1.00 86.75 85 THR A O 1
ATOM 707 N N . THR A 1 86 ? 0.841 1.800 0.354 1.00 89.56 86 THR A N 1
ATOM 708 C CA . THR A 1 86 ? -0.444 1.561 -0.317 1.00 89.56 86 THR A CA 1
ATOM 709 C C . THR A 1 86 ? -1.275 0.532 0.448 1.00 89.56 86 THR A C 1
ATOM 711 O O . THR A 1 86 ? -2.426 0.803 0.770 1.00 89.56 86 THR A O 1
ATOM 714 N N . ALA A 1 87 ? -0.689 -0.609 0.819 1.00 86.94 87 ALA A N 1
ATOM 715 C CA . ALA A 1 87 ? -1.380 -1.662 1.560 1.00 86.94 87 ALA A CA 1
ATOM 716 C C . ALA A 1 87 ? -1.935 -1.162 2.906 1.00 86.94 87 ALA A C 1
ATOM 718 O O . ALA A 1 87 ? -3.101 -1.406 3.214 1.00 86.94 87 ALA A O 1
ATOM 719 N N . LYS A 1 88 ? -1.148 -0.385 3.664 1.00 86.69 88 LYS A N 1
ATOM 720 C CA . LYS A 1 88 ? -1.604 0.243 4.916 1.00 86.69 88 LYS A CA 1
ATOM 721 C C . LYS A 1 88 ? -2.757 1.221 4.693 1.00 86.69 88 LYS A C 1
ATOM 723 O O . LYS A 1 88 ? -3.684 1.264 5.494 1.00 86.69 88 LYS A O 1
ATOM 728 N N . LEU A 1 89 ? -2.712 2.002 3.614 1.00 88.56 89 LEU A N 1
ATOM 729 C CA . LEU A 1 89 ? -3.783 2.940 3.274 1.00 88.56 89 LEU A CA 1
ATOM 730 C C . LEU A 1 89 ? -5.069 2.213 2.857 1.00 88.56 89 LEU A C 1
ATOM 732 O O . LEU A 1 89 ? -6.148 2.631 3.263 1.00 88.56 89 LEU A O 1
ATOM 736 N N . VAL A 1 90 ? -4.966 1.098 2.126 1.00 88.75 90 VAL A N 1
ATOM 737 C CA . VAL A 1 90 ? -6.123 0.247 1.798 1.00 88.75 90 VAL A CA 1
ATOM 738 C C . VAL A 1 90 ? -6.717 -0.364 3.069 1.00 88.75 90 VAL A C 1
ATOM 740 O O . VAL A 1 90 ? -7.926 -0.289 3.263 1.00 88.75 90 VAL A O 1
ATOM 743 N N . GLN A 1 91 ? -5.885 -0.903 3.968 1.00 84.44 91 GLN A N 1
ATOM 744 C CA . GLN A 1 91 ? -6.334 -1.409 5.272 1.00 84.44 91 GLN A CA 1
ATOM 745 C C . GLN A 1 91 ? -7.066 -0.339 6.078 1.00 84.44 91 GLN A C 1
ATOM 747 O O . GLN A 1 91 ? -8.164 -0.588 6.569 1.00 84.44 91 GLN A O 1
ATOM 752 N N . LYS A 1 92 ? -6.483 0.862 6.159 1.00 86.44 92 LYS A N 1
ATOM 753 C CA . LYS A 1 92 ? -7.091 2.006 6.838 1.00 86.44 92 LYS A CA 1
ATOM 754 C C . LYS A 1 92 ? -8.452 2.355 6.231 1.00 86.44 92 LYS A C 1
ATOM 756 O O . LYS A 1 92 ? -9.430 2.409 6.964 1.00 86.44 92 LYS A O 1
ATOM 761 N N . LYS A 1 93 ? -8.537 2.493 4.903 1.00 89.00 93 LYS A N 1
ATOM 762 C CA . LYS A 1 93 ? -9.793 2.780 4.193 1.00 89.00 93 LYS A CA 1
ATOM 763 C C . LYS A 1 93 ? -10.879 1.745 4.496 1.00 89.00 93 LYS A C 1
ATOM 765 O O . LYS A 1 93 ? -12.002 2.119 4.801 1.00 89.00 93 LYS A O 1
ATOM 770 N N . PHE A 1 94 ? -10.562 0.453 4.414 1.00 87.25 94 PHE A N 1
ATOM 771 C CA . PHE A 1 94 ? -11.553 -0.605 4.641 1.00 87.25 94 PHE A CA 1
ATOM 772 C C . PHE A 1 94 ? -12.011 -0.693 6.096 1.00 87.25 94 PHE A C 1
ATOM 774 O O . PHE A 1 94 ? -13.179 -0.985 6.359 1.00 87.25 94 PHE A O 1
ATOM 781 N N . TYR A 1 95 ? -11.113 -0.407 7.034 1.00 85.00 95 TYR A N 1
ATOM 782 C CA . TYR A 1 95 ? -11.472 -0.317 8.437 1.00 85.00 95 TYR A CA 1
ATOM 783 C C . TYR A 1 95 ? -12.367 0.900 8.712 1.00 85.00 95 TYR A C 1
ATOM 785 O O . TYR A 1 95 ? -13.432 0.748 9.295 1.00 85.00 95 TYR A O 1
ATOM 793 N N . GLU A 1 96 ? -11.988 2.090 8.244 1.00 84.75 96 GLU A N 1
ATOM 794 C CA . GLU A 1 96 ? -12.725 3.331 8.520 1.00 84.75 96 GLU A CA 1
ATOM 795 C C . GLU A 1 96 ? -14.074 3.406 7.792 1.00 84.75 96 GLU A C 1
ATOM 797 O O . GLU A 1 96 ? -15.066 3.822 8.383 1.00 84.75 96 GLU A O 1
ATOM 802 N N . GLU A 1 97 ? -14.136 2.999 6.521 1.00 89.06 97 GLU A N 1
ATOM 803 C CA . GLU A 1 97 ? -15.351 3.151 5.707 1.00 89.06 97 GLU A CA 1
ATOM 804 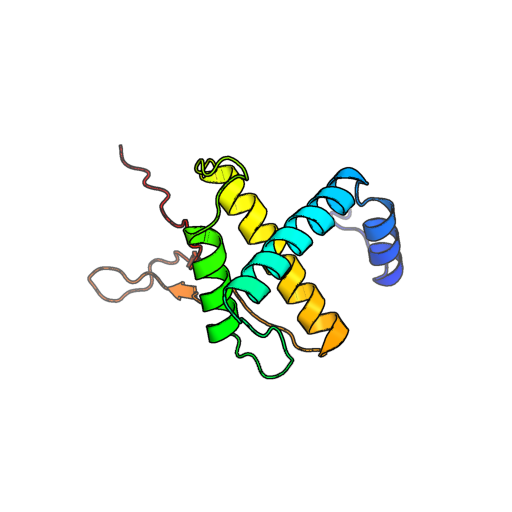C C . GLU A 1 97 ? -16.296 1.950 5.790 1.00 89.06 97 GLU A C 1
ATOM 806 O O . GLU A 1 97 ? -17.505 2.110 5.629 1.00 89.06 97 GLU A O 1
ATOM 811 N N . PHE A 1 98 ? -15.769 0.744 6.025 1.00 85.75 98 PHE A N 1
ATOM 812 C CA . PHE A 1 98 ? -16.559 -0.494 5.980 1.00 85.75 98 PHE A CA 1
ATOM 813 C C . PHE A 1 98 ? -16.505 -1.305 7.276 1.00 85.75 98 PHE A C 1
ATOM 815 O O . PHE A 1 98 ? -17.116 -2.372 7.338 1.00 85.75 98 PHE A O 1
ATOM 822 N N . ASN A 1 99 ? -15.772 -0.838 8.296 1.00 84.69 99 ASN A N 1
ATOM 823 C CA . ASN A 1 99 ? -15.509 -1.576 9.534 1.00 84.69 99 ASN A CA 1
ATOM 824 C C . ASN A 1 99 ? -14.994 -3.005 9.280 1.00 84.69 99 ASN A C 1
ATOM 826 O O . ASN A 1 99 ? -15.307 -3.948 10.009 1.00 84.69 99 ASN A O 1
ATOM 830 N N . ARG A 1 100 ? -14.222 -3.182 8.199 1.00 77.44 100 ARG A N 1
ATOM 831 C CA . ARG A 1 100 ? -13.717 -4.482 7.760 1.00 77.44 100 ARG A CA 1
ATOM 832 C C . ARG A 1 100 ? -12.213 -4.548 7.952 1.00 77.44 100 ARG A C 1
ATOM 834 O O . ARG A 1 100 ? -11.451 -3.830 7.309 1.00 77.44 100 ARG A O 1
ATOM 841 N N . GLN A 1 101 ? -11.787 -5.463 8.813 1.00 80.75 101 GLN A N 1
ATOM 842 C CA . GLN A 1 101 ? -10.381 -5.820 8.936 1.00 80.75 101 GLN A CA 1
ATOM 843 C C . GLN A 1 101 ? -10.003 -6.738 7.776 1.00 80.75 101 GLN A C 1
ATOM 845 O O . GLN A 1 101 ? -10.589 -7.803 7.608 1.00 80.75 101 GLN A O 1
ATOM 850 N N . ILE A 1 102 ? -9.037 -6.299 6.973 1.00 76.06 102 ILE A N 1
ATOM 851 C CA . ILE A 1 102 ? -8.544 -7.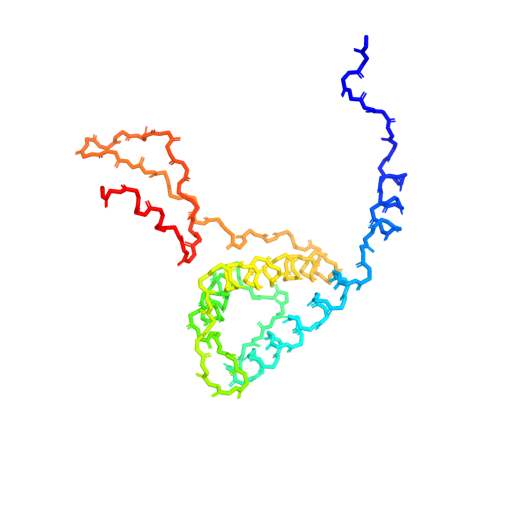042 5.812 1.00 76.06 102 ILE A CA 1
ATOM 852 C C . ILE A 1 102 ? -7.087 -7.434 6.027 1.00 76.06 102 ILE A C 1
ATOM 854 O O . ILE A 1 102 ? -6.268 -6.636 6.509 1.00 76.06 102 ILE A O 1
ATOM 858 N N . ASN A 1 103 ? -6.739 -8.652 5.623 1.00 76.56 103 ASN A N 1
ATOM 859 C CA . ASN A 1 103 ? -5.359 -9.111 5.658 1.00 76.56 103 ASN A CA 1
ATOM 860 C C . ASN A 1 103 ? -4.826 -9.291 4.237 1.00 76.56 103 ASN A C 1
ATOM 862 O O . ASN A 1 103 ? -4.913 -10.359 3.644 1.00 76.56 103 ASN A O 1
ATOM 866 N N . LEU A 1 104 ? -4.217 -8.226 3.717 1.00 69.75 104 LEU A N 1
ATOM 867 C CA . LEU A 1 104 ? -3.645 -8.169 2.365 1.00 69.75 104 LEU A CA 1
ATOM 868 C C . LEU A 1 104 ? -2.303 -8.907 2.243 1.00 69.75 104 LEU A C 1
ATOM 870 O O . LEU A 1 104 ? -1.757 -9.026 1.147 1.00 69.75 104 LEU A O 1
ATOM 874 N N . PHE A 1 105 ? -1.778 -9.391 3.370 1.00 68.06 105 PHE A N 1
ATOM 875 C CA . PHE A 1 105 ? -0.502 -10.090 3.487 1.00 68.06 105 PHE A CA 1
ATOM 876 C C . PHE A 1 105 ? -0.684 -11.576 3.831 1.00 68.06 105 PHE A C 1
ATOM 878 O O . PHE A 1 105 ? 0.311 -12.283 3.978 1.00 68.06 105 PHE A O 1
ATOM 885 N N . SER A 1 106 ? -1.929 -12.059 3.947 1.00 54.56 106 SER A N 1
ATOM 886 C CA . SER A 1 106 ? -2.312 -13.403 4.421 1.00 54.56 106 SER A CA 1
ATOM 887 C C . SER A 1 106 ? -1.953 -14.561 3.483 1.00 54.56 106 SER A C 1
ATOM 889 O O . SER A 1 106 ? -2.513 -15.645 3.587 1.00 54.56 106 SER A O 1
ATOM 891 N N . GLY A 1 107 ? -0.959 -14.393 2.616 1.00 49.72 107 GLY A N 1
ATOM 892 C CA . GLY A 1 107 ? -0.240 -15.519 2.034 1.00 49.72 107 GLY A CA 1
ATOM 893 C C . GLY A 1 107 ? 0.863 -16.000 2.973 1.00 49.72 107 GLY A C 1
ATOM 894 O O . GLY A 1 107 ? 2.015 -16.032 2.560 1.00 49.72 107 GLY A O 1
ATOM 895 N N . VAL A 1 108 ? 0.546 -16.303 4.236 1.00 43.12 108 VAL A N 1
ATOM 896 C CA . VAL A 1 108 ? 1.499 -16.987 5.120 1.00 43.12 108 VAL A CA 1
ATOM 897 C C . VAL A 1 108 ? 1.553 -18.433 4.654 1.00 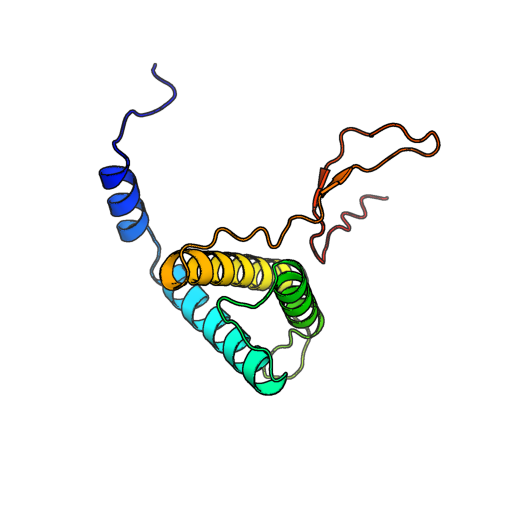43.12 108 VAL A C 1
ATOM 899 O O . VAL A 1 108 ? 0.710 -19.247 5.021 1.00 43.12 108 VAL A O 1
ATOM 902 N N . VAL A 1 109 ? 2.506 -18.733 3.781 1.00 44.62 109 VAL A N 1
ATOM 903 C CA . VAL A 1 109 ? 2.838 -20.114 3.450 1.00 44.62 109 VAL A CA 1
ATOM 904 C C . VAL A 1 109 ? 3.925 -20.515 4.436 1.00 44.62 109 VAL A C 1
ATOM 906 O O . VAL A 1 109 ? 4.977 -19.880 4.502 1.00 44.62 109 VAL A O 1
ATOM 909 N N . PHE A 1 110 ? 3.648 -21.522 5.261 1.00 39.72 110 PHE A N 1
ATOM 910 C CA . PHE A 1 110 ? 4.707 -22.173 6.020 1.00 39.72 110 PHE A CA 1
ATOM 911 C C . PHE A 1 110 ? 5.629 -22.845 5.005 1.00 39.72 110 PHE A C 1
ATOM 913 O O . PHE A 1 110 ? 5.166 -23.642 4.190 1.00 39.72 110 PHE A O 1
ATOM 920 N N . GLU A 1 111 ? 6.909 -22.484 5.007 1.00 44.69 111 GLU A N 1
ATOM 921 C CA . GLU A 1 111 ? 7.892 -23.175 4.182 1.00 44.69 111 GLU A CA 1
ATOM 922 C C . GLU A 1 111 ? 8.056 -24.591 4.759 1.00 44.69 111 GLU A C 1
ATOM 924 O O . GLU A 1 111 ? 8.279 -24.760 5.962 1.00 44.69 111 GLU A O 1
ATOM 929 N N . PHE A 1 112 ? 7.867 -25.606 3.917 1.00 51.25 112 PHE A N 1
ATOM 930 C CA . PHE A 1 112 ? 8.073 -27.008 4.269 1.00 51.25 112 PHE A CA 1
ATOM 931 C C . PHE A 1 112 ? 9.386 -27.477 3.643 1.00 51.25 112 PHE A C 1
ATOM 933 O O . PHE A 1 112 ? 9.696 -27.109 2.510 1.00 51.25 112 PHE A O 1
ATOM 940 N N . ASP A 1 113 ? 10.166 -28.274 4.365 1.00 58.03 113 ASP A N 1
ATOM 941 C CA . ASP A 1 113 ? 11.346 -28.916 3.793 1.00 58.03 113 ASP A CA 1
ATOM 942 C C . ASP A 1 113 ? 10.962 -30.010 2.771 1.00 58.03 113 ASP A C 1
ATOM 944 O O . ASP A 1 113 ? 9.789 -30.342 2.574 1.00 58.03 113 ASP A O 1
ATOM 948 N N . ASN A 1 114 ? 11.965 -30.619 2.130 1.00 65.88 114 ASN A N 1
ATOM 949 C CA . ASN A 1 114 ? 11.770 -31.726 1.179 1.00 65.88 114 ASN A CA 1
ATOM 950 C C . ASN A 1 114 ? 11.124 -32.981 1.806 1.00 65.88 114 ASN A C 1
ATOM 952 O O . ASN A 1 114 ? 10.839 -33.943 1.094 1.00 65.88 114 ASN A O 1
ATOM 956 N N . TYR A 1 115 ? 10.910 -32.980 3.122 1.00 67.44 115 TYR A N 1
ATOM 957 C CA . TYR A 1 115 ? 10.304 -34.051 3.902 1.00 67.44 115 TYR A CA 1
ATOM 958 C C . TYR A 1 115 ? 8.931 -33.650 4.469 1.00 67.44 115 TYR A C 1
ATOM 960 O O . TYR A 1 115 ? 8.330 -34.421 5.218 1.00 67.44 115 TYR A O 1
ATOM 968 N N . GLY A 1 116 ? 8.408 -32.474 4.099 1.00 54.25 116 GLY A N 1
ATOM 969 C CA . GLY A 1 116 ? 7.095 -31.993 4.517 1.00 54.25 116 GLY A CA 1
ATOM 970 C C . GLY A 1 116 ? 7.044 -31.448 5.947 1.00 54.25 116 GLY A C 1
ATOM 971 O O . GLY A 1 116 ? 5.950 -31.344 6.502 1.00 54.25 116 GLY A O 1
ATOM 972 N N . GLN A 1 117 ? 8.181 -31.102 6.561 1.00 61.84 117 GLN A N 1
ATOM 973 C CA . GLN A 1 117 ? 8.218 -30.491 7.892 1.00 61.84 117 GLN A CA 1
ATOM 974 C C . GLN A 1 117 ? 8.301 -28.960 7.819 1.00 61.84 117 GLN A C 1
ATOM 976 O O . GLN A 1 117 ? 9.088 -28.431 7.034 1.00 61.84 117 GLN A O 1
ATOM 981 N N . PRO A 1 118 ? 7.523 -28.223 8.636 1.00 51.97 118 PRO A N 1
ATOM 982 C CA . PRO A 1 118 ? 7.567 -26.766 8.655 1.00 51.97 118 PRO A CA 1
ATOM 983 C C . PRO A 1 118 ? 8.922 -26.278 9.186 1.00 51.97 118 PRO A C 1
ATOM 985 O O . PRO A 1 118 ? 9.306 -26.579 10.314 1.00 51.97 118 PRO A O 1
ATOM 988 N N . THR A 1 119 ? 9.632 -25.472 8.399 1.00 62.19 119 THR A N 1
ATOM 989 C CA . THR A 1 119 ? 11.008 -25.019 8.689 1.00 62.19 119 THR A CA 1
ATOM 990 C C . THR A 1 119 ? 11.082 -23.923 9.761 1.00 62.19 119 THR A C 1
ATOM 992 O O . THR A 1 119 ? 12.161 -23.425 10.084 1.00 62.19 119 THR A O 1
ATOM 995 N N . GLY A 1 120 ? 9.935 -23.493 10.299 1.00 48.59 120 GLY A N 1
ATOM 996 C CA . GLY A 1 120 ? 9.829 -22.344 11.203 1.00 48.59 120 GLY A CA 1
ATOM 997 C C . GLY A 1 120 ? 10.021 -20.991 10.506 1.00 48.59 120 GLY A C 1
ATOM 998 O O . GLY A 1 120 ? 9.981 -19.951 11.166 1.00 48.59 120 GLY A O 1
ATOM 999 N N . ARG A 1 121 ? 10.203 -20.980 9.179 1.00 41.12 121 ARG A N 1
ATOM 1000 C CA . ARG A 1 121 ? 10.325 -19.766 8.376 1.00 41.12 121 ARG A CA 1
ATOM 1001 C C . ARG A 1 121 ? 8.940 -19.298 7.933 1.00 41.12 121 ARG A C 1
ATOM 1003 O O . ARG A 1 121 ? 8.200 -20.020 7.268 1.00 41.12 121 ARG A O 1
ATOM 1010 N N . ILE A 1 122 ? 8.582 -18.079 8.330 1.00 43.38 122 ILE A N 1
ATOM 1011 C CA . ILE A 1 122 ? 7.380 -17.396 7.846 1.00 43.38 122 ILE A CA 1
ATOM 1012 C C . ILE A 1 122 ? 7.773 -16.691 6.550 1.00 43.38 122 ILE A C 1
ATOM 1014 O O . ILE A 1 122 ? 8.414 -15.637 6.590 1.00 43.38 122 ILE A O 1
ATOM 1018 N N . GLU A 1 123 ? 7.414 -17.262 5.402 1.00 42.53 123 GLU A N 1
ATOM 1019 C CA . GLU A 1 123 ? 7.455 -16.509 4.155 1.00 42.53 123 GLU A CA 1
ATOM 1020 C C . GLU A 1 123 ? 6.245 -15.581 4.116 1.00 42.53 123 GLU A C 1
ATOM 1022 O O . GLU A 1 123 ? 5.090 -15.998 4.025 1.00 42.53 123 GLU A O 1
ATOM 1027 N N . TYR A 1 124 ? 6.508 -14.281 4.195 1.00 41.56 124 TYR A N 1
ATOM 1028 C CA . TYR A 1 124 ? 5.507 -13.315 3.785 1.00 41.56 124 TYR A CA 1
ATOM 1029 C C . TYR A 1 124 ? 5.394 -13.404 2.266 1.00 41.56 124 TYR A C 1
ATOM 1031 O O . TYR A 1 124 ? 6.403 -13.214 1.582 1.00 41.56 124 TYR A O 1
ATOM 1039 N N . ASN A 1 125 ? 4.177 -13.573 1.740 1.00 46.09 125 ASN A N 1
ATOM 1040 C CA . ASN A 1 125 ? 3.835 -13.323 0.332 1.00 46.09 125 ASN A CA 1
ATOM 1041 C C . ASN A 1 125 ? 3.950 -11.819 0.017 1.00 46.09 125 ASN A C 1
ATOM 1043 O O . ASN A 1 125 ? 3.004 -11.138 -0.372 1.00 46.09 125 ASN A O 1
ATOM 1047 N N . THR A 1 126 ? 5.132 -11.272 0.267 1.00 45.38 126 THR A N 1
ATOM 1048 C CA . THR A 1 126 ? 5.561 -9.995 -0.253 1.00 45.38 126 THR A CA 1
ATOM 1049 C C . THR A 1 126 ? 5.972 -10.267 -1.685 1.00 45.38 126 THR A C 1
ATOM 1051 O O . THR A 1 126 ? 6.764 -11.163 -1.952 1.00 45.38 126 THR A O 1
ATOM 1054 N N . MET A 1 127 ? 5.481 -9.451 -2.612 1.00 45.66 127 MET A N 1
ATOM 1055 C CA . MET A 1 127 ? 5.917 -9.403 -4.016 1.00 45.66 127 MET A CA 1
ATOM 1056 C C . MET A 1 127 ? 7.449 -9.394 -4.215 1.00 45.66 127 MET A C 1
ATOM 1058 O O . MET A 1 127 ? 7.928 -9.573 -5.328 1.00 45.66 127 MET A O 1
ATOM 1062 N N . PHE A 1 128 ? 8.214 -9.177 -3.141 1.00 46.22 128 PHE A N 1
ATOM 1063 C CA . PHE A 1 128 ? 9.661 -9.058 -3.120 1.00 46.22 128 PHE A CA 1
ATOM 1064 C C . PHE A 1 128 ? 10.342 -9.955 -2.068 1.00 46.22 128 PHE A C 1
ATOM 1066 O O . PHE A 1 128 ? 11.424 -9.597 -1.586 1.00 46.22 128 PHE A O 1
ATOM 1073 N N . SER A 1 129 ? 9.748 -11.097 -1.692 1.00 44.00 129 SER A N 1
ATOM 1074 C CA . SER A 1 129 ? 10.427 -12.130 -0.892 1.00 44.00 129 SER A CA 1
ATOM 1075 C C . SER A 1 129 ? 11.439 -12.904 -1.746 1.00 44.00 129 SER A C 1
ATOM 1077 O O . SER A 1 129 ? 11.314 -14.094 -2.009 1.00 44.00 129 SER A O 1
ATOM 1079 N N . LYS A 1 130 ? 12.486 -12.208 -2.184 1.00 42.88 130 LYS A N 1
ATOM 1080 C CA . LYS A 1 130 ? 13.776 -12.819 -2.496 1.00 42.88 130 LYS A CA 1
ATOM 1081 C C . LYS A 1 130 ? 14.857 -12.006 -1.809 1.00 42.88 130 LYS A C 1
ATOM 1083 O O . LYS A 1 130 ? 15.527 -11.181 -2.417 1.00 42.88 130 LYS A O 1
ATOM 1088 N N . THR A 1 131 ? 15.083 -12.281 -0.531 1.00 40.91 131 THR A N 1
ATOM 1089 C CA . THR A 1 131 ? 16.470 -12.303 -0.068 1.00 40.91 131 THR A CA 1
ATOM 1090 C C . THR A 1 131 ? 17.111 -13.540 -0.685 1.00 40.91 131 THR A C 1
ATOM 1092 O O . THR A 1 131 ? 17.130 -14.605 -0.074 1.00 40.91 131 THR A O 1
ATOM 1095 N N . ALA A 1 132 ? 17.606 -13.408 -1.916 1.00 38.53 132 ALA A N 1
ATOM 1096 C CA . ALA A 1 132 ? 18.708 -14.243 -2.360 1.00 38.53 132 ALA A CA 1
ATOM 1097 C C . ALA A 1 132 ? 19.930 -13.796 -1.544 1.00 38.53 132 ALA A C 1
ATOM 1099 O O . ALA A 1 132 ? 20.636 -12.865 -1.917 1.00 38.53 132 ALA A O 1
ATOM 1100 N N . GLN A 1 133 ? 20.112 -14.386 -0.363 1.00 43.56 133 GLN A N 1
ATOM 1101 C CA . GLN A 1 133 ? 21.444 -14.502 0.215 1.00 43.56 133 GLN A CA 1
ATOM 1102 C C . GLN A 1 133 ? 22.047 -15.779 -0.369 1.00 43.56 133 GLN A C 1
ATOM 1104 O O . GLN A 1 133 ? 21.543 -16.869 -0.114 1.00 43.56 133 GLN A O 1
ATOM 1109 N N . GLY A 1 134 ? 23.077 -15.617 -1.194 1.00 34.66 134 GLY A N 1
ATOM 1110 C CA . GLY A 1 134 ? 23.822 -16.697 -1.842 1.00 34.66 134 GLY A CA 1
ATOM 1111 C C . GLY A 1 134 ? 24.475 -16.174 -3.123 1.00 34.66 134 GLY A C 1
ATOM 1112 O O . GLY A 1 134 ? 23.760 -15.888 -4.077 1.00 34.66 134 GLY A O 1
ATOM 1113 N N . GLY A 1 135 ? 25.788 -15.974 -3.206 1.00 30.53 135 GLY A N 1
ATOM 1114 C CA . GLY A 1 135 ? 26.864 -16.154 -2.227 1.00 30.53 135 GLY A CA 1
ATOM 1115 C C . GLY A 1 135 ? 28.017 -15.198 -2.510 1.00 30.53 135 GLY A C 1
ATOM 1116 O O . GLY A 1 135 ? 27.839 -14.306 -3.372 1.00 30.53 135 GLY A O 1
#